Protein AF-A0A8C4S649-F1 (afdb_monomer)

Mean predicted aligned error: 20.88 Å

Foldseek 3Di:
DDDPPPDPCPVVDPDDDDDDDDDLVDPDDPSVVVVVPPDPDPPDPPDPDDPPPDDPPDPPPPPDDDDPCVVPVPDPDDDPVVVDDPVCCVVVVVDDPQFDDAWDQDPVVNDIDDGSVRDDRDD

Structure (mmCIF, N/CA/C/O backbone):
data_AF-A0A8C4S649-F1
#
_entry.id   AF-A0A8C4S649-F1
#
loop_
_atom_site.group_PDB
_atom_site.id
_atom_site.type_symbol
_atom_site.label_atom_id
_atom_site.label_alt_id
_atom_site.label_comp_id
_atom_site.label_asym_id
_atom_site.label_entity_id
_atom_site.label_seq_id
_atom_site.pdbx_PDB_ins_code
_atom_site.Cartn_x
_atom_site.Cartn_y
_atom_site.Cartn_z
_atom_site.occupancy
_atom_site.B_iso_or_equiv
_atom_site.auth_seq_id
_atom_site.auth_comp_id
_atom_site.auth_asym_id
_atom_site.auth_atom_id
_atom_site.pdbx_PDB_model_num
ATOM 1 N N . MET A 1 1 ? -64.207 -14.000 115.889 1.00 40.50 1 MET A N 1
ATOM 2 C CA . MET A 1 1 ? -63.020 -14.721 115.385 1.00 40.50 1 MET A CA 1
ATOM 3 C C . MET A 1 1 ? -62.256 -13.773 114.474 1.00 40.50 1 MET A C 1
ATOM 5 O O . MET A 1 1 ? -62.789 -13.407 113.437 1.00 40.50 1 MET A O 1
ATOM 9 N N . ALA A 1 2 ? -61.090 -13.284 114.900 1.00 46.00 2 ALA A N 1
ATOM 10 C CA . ALA A 1 2 ? -60.249 -12.413 114.079 1.00 46.00 2 ALA A CA 1
ATOM 11 C C . ALA A 1 2 ? -59.429 -13.279 113.109 1.00 46.00 2 ALA A C 1
ATOM 13 O O . ALA A 1 2 ? -58.853 -14.284 113.520 1.00 46.00 2 ALA A O 1
ATOM 14 N N . GLY A 1 3 ? -59.444 -12.939 111.818 1.00 47.28 3 GLY A N 1
ATOM 15 C CA . GLY A 1 3 ? -58.759 -13.704 110.777 1.00 47.28 3 GLY A CA 1
ATOM 16 C C . GLY A 1 3 ? -57.236 -13.629 110.903 1.00 47.28 3 GLY A C 1
ATOM 17 O O . GLY A 1 3 ? -56.687 -12.609 111.308 1.00 47.28 3 GLY A O 1
ATOM 18 N N . ALA A 1 4 ? -56.554 -14.696 110.480 1.00 57.09 4 ALA A N 1
ATOM 19 C CA . ALA A 1 4 ? -55.100 -14.905 110.531 1.00 57.09 4 ALA A CA 1
ATOM 20 C C . ALA A 1 4 ? -54.232 -13.869 109.771 1.00 57.09 4 ALA A C 1
ATOM 22 O O . ALA A 1 4 ? -53.033 -14.061 109.588 1.00 57.09 4 ALA A O 1
ATOM 23 N N . GLN A 1 5 ? -54.813 -12.769 109.287 1.00 58.97 5 GLN A N 1
ATOM 24 C CA . GLN A 1 5 ? -54.102 -11.736 108.539 1.00 58.97 5 GLN A CA 1
ATOM 25 C C . GLN A 1 5 ? -53.513 -10.625 109.422 1.00 58.97 5 GLN A C 1
ATOM 27 O O . GLN A 1 5 ? -52.648 -9.900 108.925 1.00 58.97 5 GLN A O 1
ATOM 32 N N . SER A 1 6 ? -53.925 -10.509 110.692 1.00 57.16 6 SER A N 1
ATOM 33 C CA . SER A 1 6 ? -53.558 -9.399 111.588 1.00 57.16 6 SER A CA 1
ATOM 34 C C . SER A 1 6 ? -52.271 -9.593 112.401 1.00 57.16 6 SER A C 1
ATOM 36 O O . SER A 1 6 ? -51.928 -8.703 113.172 1.00 57.16 6 SER A O 1
ATOM 38 N N . ASP A 1 7 ? -51.567 -10.722 112.270 1.00 66.50 7 ASP A N 1
ATOM 39 C CA . ASP A 1 7 ? -50.353 -10.986 113.054 1.00 66.50 7 ASP A CA 1
ATOM 40 C C . ASP A 1 7 ? -49.088 -10.427 112.358 1.00 66.50 7 ASP A C 1
ATOM 42 O O . ASP A 1 7 ? -48.740 -10.890 111.261 1.00 66.50 7 ASP A O 1
ATOM 46 N N . PRO A 1 8 ? -48.385 -9.437 112.949 1.00 68.56 8 PRO A N 1
ATOM 47 C CA . PRO A 1 8 ? -47.159 -8.872 112.386 1.00 68.56 8 PRO A CA 1
ATOM 48 C C . PRO A 1 8 ? -45.985 -9.863 112.346 1.00 68.56 8 PRO A C 1
ATOM 50 O O . PRO A 1 8 ? -45.075 -9.673 111.539 1.00 68.56 8 PRO A O 1
ATOM 53 N N . MET A 1 9 ? -46.005 -10.944 113.139 1.00 68.06 9 MET A N 1
ATOM 54 C CA . MET A 1 9 ? -44.940 -11.958 113.146 1.00 68.06 9 MET A CA 1
ATOM 55 C C . MET A 1 9 ? -44.970 -12.888 111.921 1.00 68.06 9 MET A C 1
ATOM 57 O O . MET A 1 9 ? -43.984 -13.575 111.646 1.00 68.06 9 MET A O 1
ATOM 61 N N . LYS A 1 10 ? -46.057 -12.887 111.130 1.00 66.94 10 LYS A N 1
ATOM 62 C CA . LYS A 1 10 ? -46.226 -13.804 109.985 1.00 66.94 10 LYS A CA 1
ATOM 63 C C . LYS A 1 10 ? -45.179 -13.624 108.883 1.00 66.94 10 LYS A C 1
ATOM 65 O O . LYS A 1 10 ? -44.888 -14.562 108.149 1.00 66.94 10 LYS A O 1
ATOM 70 N N . TRP A 1 11 ? -44.616 -12.421 108.759 1.00 64.31 11 TRP A N 1
ATOM 71 C CA . TRP A 1 11 ? -43.611 -12.090 107.743 1.00 64.31 11 TRP A CA 1
ATOM 72 C C . TRP A 1 11 ? -42.222 -12.661 108.059 1.00 64.31 11 TRP A C 1
ATOM 74 O O . TRP A 1 11 ? -41.369 -12.713 107.170 1.00 64.31 11 TRP A O 1
ATOM 84 N N . SER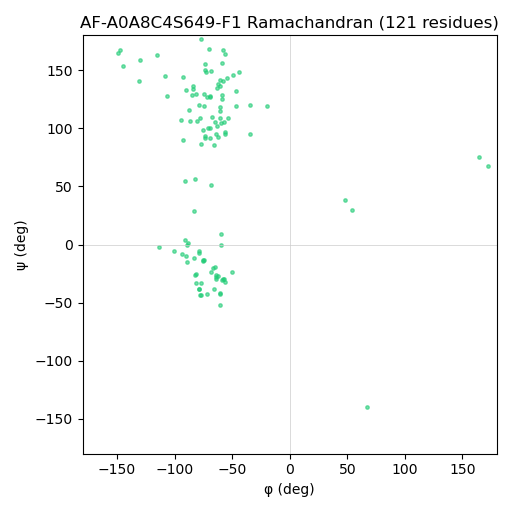 A 1 12 ? -42.026 -13.108 109.302 1.00 70.00 12 SER A N 1
ATOM 85 C CA . SER A 1 12 ? -40.773 -13.641 109.841 1.00 70.00 12 SER A CA 1
ATOM 86 C C . SER A 1 12 ? -40.739 -15.173 109.881 1.00 70.00 12 SER A C 1
ATOM 88 O O . SER A 1 12 ? -39.715 -15.750 110.238 1.00 70.00 12 SER A O 1
ATOM 90 N N . LEU A 1 13 ? -41.845 -15.845 109.541 1.00 74.62 13 LEU A N 1
ATOM 91 C CA . LEU A 1 13 ? -41.936 -17.304 109.532 1.00 74.62 13 LEU A CA 1
ATOM 92 C C . LEU A 1 13 ? -41.404 -17.870 108.202 1.00 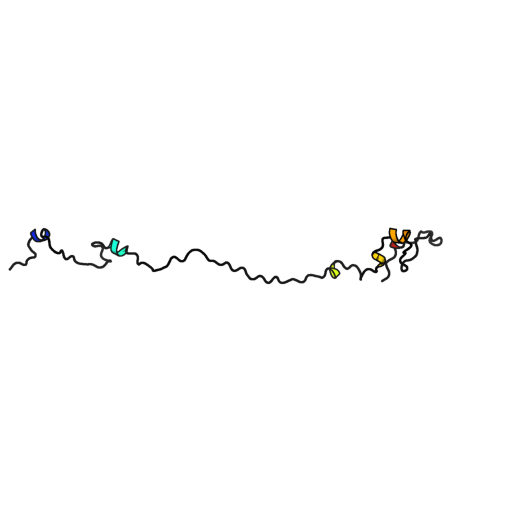74.62 13 LEU A C 1
ATOM 94 O O . LEU A 1 13 ? -41.742 -17.341 107.137 1.00 74.62 13 LEU A O 1
ATOM 98 N N . PRO A 1 14 ? -40.604 -18.954 108.220 1.00 68.44 14 PRO A N 1
ATOM 99 C CA . PRO A 1 14 ? -40.195 -19.641 107.001 1.00 68.44 14 PRO A CA 1
ATOM 100 C C . PRO A 1 14 ? -41.417 -20.337 106.387 1.00 68.44 14 PRO A C 1
ATOM 102 O O . PRO A 1 14 ? -41.848 -21.396 106.836 1.00 68.44 14 PRO A O 1
ATOM 105 N N . GLY A 1 15 ? -42.006 -19.714 105.369 1.00 68.25 15 GLY A N 1
ATOM 106 C CA . GLY A 1 15 ? -43.189 -20.206 104.670 1.00 68.25 15 GLY A CA 1
ATOM 107 C C . GLY A 1 15 ? -43.200 -19.773 103.208 1.00 68.25 15 GLY A C 1
ATOM 108 O O . GLY A 1 15 ? -42.455 -18.881 102.797 1.00 68.25 15 GLY A O 1
ATOM 109 N N . TRP A 1 16 ? -44.047 -20.419 102.408 1.00 69.12 16 TRP A N 1
ATOM 110 C CA . TRP A 1 16 ? -44.198 -20.110 100.988 1.00 69.12 16 TRP A CA 1
ATOM 111 C C . TRP A 1 16 ? -44.819 -18.716 100.842 1.00 69.12 16 TRP A C 1
ATOM 113 O O . TRP A 1 16 ? -45.989 -18.512 101.167 1.00 69.12 16 TRP A O 1
ATOM 123 N N . LYS A 1 17 ? -44.032 -17.743 100.372 1.00 67.69 17 LYS A N 1
ATOM 124 C CA . LYS A 1 17 ? -44.520 -16.395 100.063 1.00 67.69 17 LYS A CA 1
ATOM 125 C C . LYS A 1 17 ? -45.195 -16.431 98.698 1.00 67.69 17 LYS A C 1
ATOM 127 O O . LYS A 1 17 ? -44.534 -16.569 97.674 1.00 67.69 17 LYS A O 1
ATOM 132 N N . ILE A 1 18 ? -46.522 -16.360 98.690 1.00 72.00 18 ILE A N 1
ATOM 133 C CA . ILE A 1 18 ? -47.295 -16.267 97.452 1.00 72.00 18 ILE A CA 1
ATOM 134 C C . ILE A 1 18 ? -47.381 -14.788 97.084 1.00 72.00 18 ILE A C 1
ATOM 136 O O . ILE A 1 18 ? -48.094 -14.021 97.730 1.00 72.00 18 ILE A O 1
ATOM 140 N N . GLU A 1 19 ? -46.636 -14.389 96.060 1.00 73.31 19 GLU A N 1
ATOM 141 C CA . GLU A 1 19 ? -46.678 -13.035 95.513 1.00 73.31 19 GLU A CA 1
ATOM 142 C C . GLU A 1 19 ? -47.674 -12.954 94.352 1.00 73.31 19 GLU A C 1
ATOM 144 O O . GLU A 1 19 ? -47.846 -13.897 93.574 1.00 73.31 19 GLU A O 1
ATOM 149 N N . GLN A 1 20 ? -48.357 -11.815 94.237 1.00 79.25 20 GLN A N 1
ATOM 150 C CA . GLN A 1 20 ? -49.248 -11.549 93.112 1.00 79.25 20 GLN A CA 1
ATOM 151 C C . GLN A 1 20 ? -48.419 -11.366 91.837 1.00 79.25 20 GLN A C 1
ATOM 153 O O . GLN A 1 20 ? -47.499 -10.551 91.801 1.00 79.25 20 GLN A O 1
ATOM 158 N N . LYS A 1 21 ? -48.756 -12.110 90.780 1.00 78.44 21 LYS A N 1
ATOM 159 C CA . LYS A 1 21 ? -48.128 -11.957 89.463 1.00 78.44 21 LYS A CA 1
ATOM 160 C C . LYS A 1 21 ? -48.895 -10.934 88.635 1.00 78.44 21 LYS A C 1
ATOM 162 O O . LYS A 1 21 ? -50.118 -11.006 88.533 1.00 78.44 21 LYS A O 1
ATOM 167 N N . TYR A 1 22 ? -48.164 -10.012 88.022 1.00 79.62 22 TYR A N 1
ATOM 168 C CA . TYR A 1 22 ? -48.705 -8.942 87.190 1.00 79.62 22 TYR A CA 1
ATOM 169 C C . TYR A 1 22 ? -48.252 -9.103 85.732 1.00 79.62 22 TYR A C 1
ATOM 171 O O . TYR A 1 22 ? -47.329 -9.853 85.432 1.00 79.62 22 TYR A O 1
ATOM 179 N N . SER A 1 23 ? -48.923 -8.418 84.803 1.00 78.88 23 SER A N 1
ATOM 180 C CA . SER A 1 23 ? -48.526 -8.393 83.388 1.00 78.88 23 SER A CA 1
ATOM 181 C C . SER A 1 23 ? -47.260 -7.551 83.180 1.00 78.88 23 SER A C 1
ATOM 183 O O . SER A 1 23 ? -47.128 -6.510 83.816 1.00 78.88 23 SER A O 1
ATOM 185 N N . ASN A 1 24 ? -46.420 -7.894 82.192 1.00 73.69 24 ASN A N 1
ATOM 186 C CA . ASN A 1 24 ? -45.191 -7.164 81.811 1.00 73.69 24 ASN A CA 1
ATOM 187 C C . ASN A 1 24 ? -45.369 -5.701 81.372 1.00 73.69 24 ASN A C 1
ATOM 189 O O . ASN A 1 24 ? -44.403 -5.017 81.025 1.00 73.69 24 ASN A O 1
ATOM 193 N N . LYS A 1 25 ? -46.603 -5.193 81.350 1.00 77.81 25 LYS A N 1
ATOM 194 C CA . LYS A 1 25 ? -46.906 -3.765 81.184 1.00 77.81 25 LYS A CA 1
ATOM 195 C C . LYS A 1 25 ? -46.798 -2.985 82.495 1.00 77.81 25 LYS A C 1
ATOM 197 O O . LYS A 1 25 ? -46.561 -1.784 82.451 1.00 77.81 25 LYS A O 1
ATOM 202 N N . VAL A 1 26 ? -46.985 -3.656 83.626 1.00 81.06 26 VAL A N 1
ATOM 203 C CA . VAL A 1 26 ? -46.925 -3.057 84.957 1.00 81.06 26 VAL A CA 1
ATOM 204 C C . VAL A 1 26 ? -45.467 -3.032 85.410 1.00 81.06 26 VAL A C 1
ATOM 206 O O . VAL A 1 26 ? -44.784 -4.049 85.358 1.00 81.06 26 VAL A O 1
ATOM 209 N N . LEU A 1 27 ? -44.991 -1.866 85.845 1.00 81.38 27 LEU A N 1
ATOM 210 C CA . LEU A 1 27 ? -43.600 -1.636 86.253 1.00 81.38 27 LEU A CA 1
ATOM 211 C C . LEU A 1 27 ? -43.362 -2.101 87.701 1.00 81.38 27 LEU A C 1
ATOM 213 O O . LEU A 1 27 ? -43.002 -1.310 88.569 1.00 81.38 27 LEU A O 1
ATOM 217 N N . ILE A 1 28 ? -43.646 -3.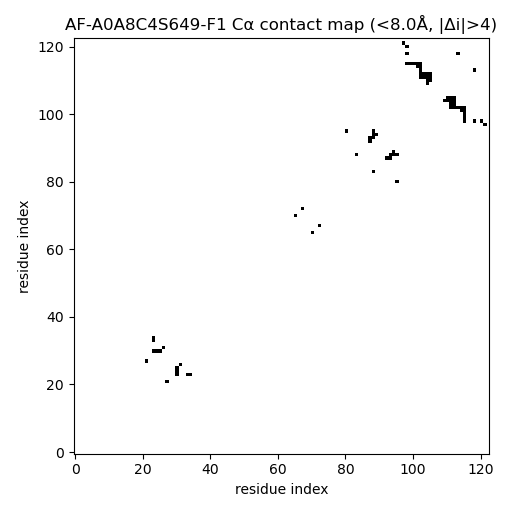373 87.978 1.00 80.81 28 ILE A N 1
ATOM 218 C CA . ILE A 1 28 ? -43.530 -3.991 89.305 1.00 80.81 28 ILE A CA 1
ATOM 219 C C . ILE A 1 28 ? -42.751 -5.300 89.181 1.00 80.81 28 ILE A C 1
ATOM 221 O O . ILE A 1 28 ? -42.942 -6.056 88.232 1.00 80.81 28 ILE A O 1
ATOM 225 N N . GLY A 1 29 ? -41.889 -5.579 90.161 1.00 83.38 29 GLY A N 1
ATOM 226 C CA . GLY A 1 29 ? -41.077 -6.795 90.188 1.00 83.38 29 GLY A CA 1
ATOM 227 C C . GLY A 1 29 ? -40.027 -6.822 89.074 1.00 83.38 29 GLY A C 1
ATOM 228 O O . GLY A 1 29 ? -39.421 -5.800 88.758 1.00 83.38 29 GLY A O 1
ATOM 229 N N . ASN A 1 30 ? -39.829 -7.994 88.468 1.00 81.56 30 ASN A N 1
ATOM 230 C CA . ASN A 1 30 ? -38.778 -8.280 87.484 1.00 81.56 30 ASN A CA 1
ATOM 231 C C . ASN A 1 30 ? -39.132 -7.861 86.037 1.00 81.56 30 ASN A C 1
ATOM 233 O O . ASN A 1 30 ? -38.693 -8.483 85.070 1.00 81.56 30 ASN A O 1
ATOM 237 N N . TRP A 1 31 ? -39.967 -6.828 85.881 1.00 82.25 31 TRP A N 1
ATOM 238 C CA . TRP A 1 31 ? -40.591 -6.451 84.605 1.00 82.25 31 TRP A CA 1
ATOM 239 C C . TRP A 1 31 ? -39.587 -6.141 83.478 1.00 82.25 31 TRP A C 1
ATOM 241 O O . TRP A 1 31 ? -39.908 -6.297 82.299 1.00 82.25 31 TRP A O 1
ATOM 251 N N . GLU A 1 32 ? -38.393 -5.656 83.825 1.00 79.12 32 GLU A N 1
ATOM 252 C CA . GLU A 1 32 ? -37.373 -5.210 82.871 1.00 79.12 32 GLU A CA 1
ATOM 253 C C . GLU A 1 32 ? -36.620 -6.396 82.251 1.00 79.12 32 GLU A C 1
ATOM 255 O O . GLU A 1 32 ? -36.502 -6.483 81.026 1.00 79.12 32 GLU A O 1
ATOM 260 N N . GLU A 1 33 ? -36.247 -7.377 83.074 1.00 78.12 33 GLU A N 1
ATOM 261 C CA . GLU A 1 33 ? -35.611 -8.625 82.641 1.00 78.12 33 GLU A CA 1
ATOM 262 C C . GLU A 1 33 ? -36.558 -9.483 81.788 1.00 78.12 33 GLU A C 1
ATOM 264 O O . GLU A 1 33 ? -36.152 -10.047 80.772 1.00 78.12 33 GLU A O 1
ATOM 269 N N . GLU A 1 34 ? -37.853 -9.537 82.127 1.00 75.62 34 GLU A N 1
ATOM 270 C CA . GLU A 1 34 ? -38.842 -10.269 81.320 1.00 75.62 34 GLU A CA 1
ATOM 271 C C . GLU A 1 34 ? -39.021 -9.679 79.911 1.00 75.62 34 GLU A C 1
ATOM 273 O O . GLU A 1 34 ? -39.328 -10.407 78.966 1.00 75.62 34 GLU A O 1
ATOM 278 N N . ARG A 1 35 ? -38.789 -8.372 79.730 1.00 76.25 35 ARG A N 1
ATOM 279 C CA . ARG A 1 35 ? -38.800 -7.730 78.402 1.00 76.25 35 ARG A CA 1
ATOM 280 C C . ARG A 1 35 ? -37.494 -7.907 77.636 1.00 76.25 35 ARG A C 1
ATOM 282 O O . ARG A 1 35 ? -37.513 -7.848 76.408 1.00 76.25 35 ARG A O 1
ATOM 289 N N . LYS A 1 36 ? -36.380 -8.109 78.340 1.00 73.62 36 LYS A N 1
ATOM 290 C CA . LYS A 1 36 ? -35.065 -8.381 77.748 1.00 73.62 36 LYS A CA 1
ATOM 291 C C . LYS A 1 36 ? -34.889 -9.819 77.280 1.00 73.62 36 LYS A C 1
ATOM 293 O O . LYS A 1 36 ? -33.885 -10.096 76.629 1.00 73.62 36 LYS A O 1
ATOM 298 N N . GLN A 1 37 ? -35.832 -10.722 77.564 1.00 70.25 37 GLN A N 1
ATOM 299 C CA . GLN A 1 37 ? -35.827 -12.058 76.970 1.00 70.25 37 GLN A CA 1
ATOM 300 C C . GLN A 1 37 ? -35.983 -11.944 75.449 1.00 70.25 37 GLN A C 1
ATOM 302 O O . GLN A 1 37 ? -37.081 -11.863 74.895 1.00 70.25 37 GLN A O 1
ATOM 307 N N . VAL A 1 38 ? -34.836 -11.899 74.775 1.00 59.34 38 VAL A N 1
ATOM 308 C CA . VAL A 1 38 ? -34.715 -11.940 73.326 1.00 59.34 38 VAL A CA 1
ATOM 309 C C . VAL A 1 38 ? -35.320 -13.262 72.876 1.00 59.34 38 VAL A C 1
ATOM 311 O O . VAL A 1 38 ? -34.856 -14.331 73.267 1.00 59.34 38 VAL A O 1
ATOM 314 N N . LYS A 1 39 ? -36.384 -13.199 72.070 1.00 62.34 39 LYS A N 1
ATOM 315 C CA . LYS A 1 39 ? -36.881 -14.385 71.377 1.00 62.34 39 LYS A CA 1
ATOM 316 C C . LYS A 1 39 ? -35.751 -14.864 70.482 1.00 62.34 39 LYS A C 1
ATOM 318 O O . LYS A 1 39 ? -35.368 -14.140 69.568 1.00 62.34 39 LYS A O 1
ATOM 323 N N . GLU A 1 40 ? -35.220 -16.043 70.772 1.00 56.53 40 GLU A N 1
ATOM 324 C CA . GLU A 1 40 ? -34.279 -16.740 69.906 1.00 56.53 40 GLU A CA 1
ATOM 325 C C . GLU A 1 40 ? -34.961 -16.909 68.540 1.00 56.53 40 GLU A C 1
ATOM 327 O O . GLU A 1 40 ? -35.829 -17.762 68.343 1.00 56.53 40 GLU A O 1
ATOM 332 N N . THR A 1 41 ? -34.670 -16.011 67.600 1.00 55.34 41 THR A N 1
ATOM 333 C CA . THR A 1 41 ? -35.038 -16.223 66.210 1.00 55.34 41 THR A CA 1
ATOM 334 C C . THR A 1 41 ? -34.052 -17.262 65.698 1.00 55.34 41 THR A C 1
ATOM 336 O O . THR A 1 41 ? -32.842 -17.056 65.741 1.00 55.34 41 THR A O 1
ATOM 339 N N . ASN A 1 42 ? -34.563 -18.416 65.261 1.00 60.25 42 ASN A N 1
ATOM 340 C CA . ASN A 1 42 ? -33.787 -19.486 64.623 1.00 60.25 42 ASN A CA 1
ATOM 341 C C . ASN A 1 42 ? -33.282 -19.047 63.233 1.00 60.25 42 ASN A C 1
ATOM 343 O O . ASN A 1 42 ? -33.489 -19.720 62.225 1.00 60.25 42 ASN A O 1
ATOM 347 N N . GLU A 1 43 ? -32.641 -17.889 63.152 1.00 60.22 43 GLU A N 1
ATOM 348 C CA . GLU A 1 43 ? -31.983 -17.418 61.949 1.00 60.22 43 GLU A CA 1
ATOM 349 C C . GLU A 1 43 ? -30.530 -17.863 62.024 1.00 60.22 43 GLU A C 1
ATOM 351 O O . GLU A 1 43 ? -29.650 -17.205 62.578 1.00 60.22 43 GLU A O 1
ATOM 356 N N . VAL A 1 44 ? -30.302 -19.063 61.485 1.00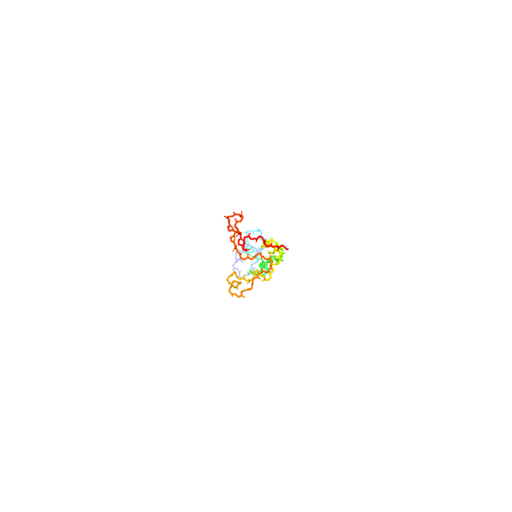 59.88 44 VAL A N 1
ATOM 357 C CA . VAL A 1 44 ? -28.970 -19.598 61.226 1.00 59.88 44 VAL A CA 1
ATOM 358 C C . VAL A 1 44 ? -28.224 -18.572 60.385 1.00 59.88 44 VAL A C 1
ATOM 360 O O . VAL A 1 44 ? -28.539 -18.371 59.215 1.00 59.88 44 VAL A O 1
ATOM 363 N N . ASN A 1 45 ? -27.247 -17.932 61.022 1.00 58.88 45 ASN A N 1
ATOM 364 C CA . ASN A 1 45 ? -26.300 -16.969 60.482 1.00 58.88 45 ASN A CA 1
ATOM 365 C C . ASN A 1 45 ? -25.917 -17.310 59.027 1.00 58.88 45 ASN A C 1
ATOM 367 O O . ASN A 1 45 ? -25.047 -18.149 58.767 1.00 58.88 45 ASN A O 1
ATOM 371 N N . SER A 1 46 ? -26.607 -16.702 58.058 1.00 57.28 46 SER A N 1
ATOM 372 C CA . SER A 1 46 ? -26.380 -16.945 56.637 1.00 57.28 46 SER A CA 1
ATOM 373 C C . SER A 1 46 ? -25.115 -16.205 56.220 1.00 57.28 46 SER A C 1
ATOM 375 O O . SER A 1 46 ? -25.136 -15.052 55.799 1.00 57.28 46 SER A O 1
ATOM 377 N N . ARG A 1 47 ? -24.003 -16.914 56.416 1.00 52.75 47 ARG A N 1
ATOM 378 C CA . ARG A 1 47 ? -22.626 -16.652 55.994 1.00 52.75 47 ARG A CA 1
ATOM 379 C C . ARG A 1 47 ? -22.526 -15.658 54.827 1.00 52.75 47 ARG A C 1
ATOM 381 O O . ARG A 1 47 ? -22.974 -15.932 53.714 1.00 52.75 47 ARG A O 1
ATOM 388 N N . THR A 1 48 ? -21.846 -14.543 55.078 1.00 57.69 48 THR A N 1
ATOM 389 C CA . THR A 1 48 ? -21.348 -13.588 54.083 1.00 57.69 48 THR A CA 1
ATOM 390 C C . THR A 1 48 ? -20.449 -14.301 53.077 1.00 57.69 48 THR A C 1
ATOM 392 O O . THR A 1 48 ? -19.261 -14.519 53.299 1.00 57.69 48 THR A O 1
ATOM 395 N N . GLY A 1 49 ? -21.017 -14.720 51.950 1.00 58.25 49 GLY A N 1
ATOM 396 C CA . GLY A 1 49 ? -20.220 -15.349 50.908 1.00 58.25 49 GLY A CA 1
ATOM 397 C C . GLY A 1 49 ? -21.049 -16.084 49.882 1.00 58.25 49 GLY A C 1
ATOM 398 O O . GLY A 1 49 ? -21.067 -17.311 49.897 1.00 58.25 49 GLY A O 1
ATOM 399 N N . ARG A 1 50 ? -21.693 -15.332 48.982 1.00 55.97 50 ARG A N 1
ATOM 400 C CA . ARG A 1 50 ? -21.873 -15.665 47.553 1.00 55.97 50 ARG A CA 1
ATOM 401 C C . ARG A 1 50 ? -22.826 -14.668 46.890 1.00 55.97 50 ARG A C 1
ATOM 403 O O . ARG A 1 50 ? -23.886 -15.040 46.401 1.00 55.97 50 ARG A O 1
ATOM 410 N N . SER A 1 51 ? -22.403 -13.410 46.767 1.00 55.62 51 SER A N 1
ATOM 411 C CA . SER A 1 51 ? -22.786 -12.682 45.554 1.00 55.62 51 SER A CA 1
ATOM 412 C C . SER A 1 51 ? -21.935 -13.269 44.432 1.00 55.62 51 SER A C 1
ATOM 414 O O . SER A 1 51 ? -20.769 -12.914 44.263 1.00 55.62 51 SER A O 1
ATOM 416 N N . LYS A 1 52 ? -22.458 -14.287 43.745 1.00 61.81 52 LYS A N 1
ATOM 417 C CA . LYS A 1 52 ? -21.848 -14.748 42.499 1.00 61.81 52 LYS A CA 1
ATOM 418 C C . LYS A 1 52 ? -22.177 -13.682 41.462 1.00 61.81 52 LYS A C 1
ATOM 420 O O . LYS A 1 52 ? -23.257 -13.718 40.880 1.00 61.81 52 LYS A O 1
ATOM 425 N N . PHE A 1 53 ? -21.277 -12.721 41.272 1.00 61.28 53 PHE A N 1
ATOM 426 C CA . PHE A 1 53 ? -21.359 -11.794 40.150 1.00 61.28 53 PHE A CA 1
ATOM 427 C C . PHE A 1 53 ? -21.316 -12.623 38.865 1.00 61.28 53 PHE A C 1
ATOM 429 O O . PHE A 1 53 ? -20.290 -13.195 38.505 1.00 61.28 53 PHE A O 1
ATOM 436 N N . ARG A 1 54 ? -22.476 -12.777 38.225 1.00 65.88 54 ARG A N 1
ATOM 437 C CA . ARG A 1 54 ? -22.583 -13.413 36.918 1.00 65.88 54 ARG A CA 1
ATOM 438 C C . ARG A 1 54 ? -22.131 -12.370 35.902 1.00 65.88 54 ARG A C 1
ATOM 440 O O . ARG A 1 54 ? -22.809 -11.363 35.716 1.00 65.88 54 ARG A O 1
ATOM 447 N N . HIS A 1 55 ? -20.963 -12.577 35.302 1.00 63.81 55 HIS A N 1
ATOM 448 C CA . HIS A 1 55 ? -20.570 -1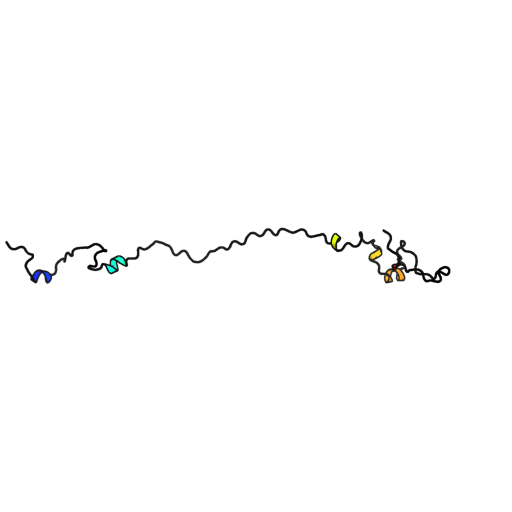1.810 34.126 1.00 63.81 55 HIS A CA 1
ATOM 449 C C . HIS A 1 55 ? -21.572 -12.118 33.007 1.00 63.81 55 HIS A C 1
ATOM 451 O O . HIS A 1 55 ? -21.977 -13.274 32.891 1.00 63.81 55 HIS A O 1
ATOM 457 N N . PRO A 1 56 ? -22.022 -11.128 32.220 1.00 66.19 56 PRO A N 1
ATOM 458 C CA . PRO A 1 56 ? -22.800 -11.432 31.033 1.00 66.19 56 PRO A CA 1
ATOM 459 C C . PRO A 1 56 ? -21.942 -12.316 30.130 1.00 66.19 56 PRO A C 1
ATOM 461 O O . PRO A 1 56 ? -20.779 -11.995 29.869 1.00 66.19 56 PRO A O 1
ATOM 464 N N . ASP A 1 57 ? -22.515 -13.435 29.699 1.00 64.44 57 ASP A N 1
ATOM 465 C CA . ASP A 1 57 ? -21.896 -14.391 28.790 1.00 64.44 57 ASP A CA 1
ATOM 466 C C . ASP A 1 57 ? -21.712 -13.685 27.440 1.00 64.44 57 ASP A C 1
ATOM 468 O O . ASP A 1 57 ? -22.588 -13.677 26.578 1.00 64.44 57 ASP A O 1
ATOM 472 N N . GLY A 1 58 ? -20.600 -12.962 27.313 1.00 64.62 58 GLY A N 1
ATOM 473 C CA . GLY A 1 58 ? -20.306 -12.119 26.171 1.00 64.62 58 GLY A CA 1
ATOM 474 C C . GLY A 1 58 ? -20.036 -12.982 24.953 1.00 64.62 58 GLY A C 1
ATOM 475 O O . GLY A 1 58 ? -18.896 -13.363 24.699 1.00 64.62 58 GLY A O 1
ATOM 476 N N . THR A 1 59 ? -21.072 -13.271 24.169 1.00 66.62 59 THR A N 1
ATOM 477 C CA . THR A 1 59 ? -20.896 -13.693 22.783 1.00 66.62 59 THR A CA 1
ATOM 478 C C . THR A 1 59 ? -20.110 -12.601 22.071 1.00 66.62 59 THR A C 1
ATOM 480 O O . THR A 1 59 ? -20.633 -11.520 21.797 1.00 66.62 59 THR A O 1
ATOM 483 N N . VAL A 1 60 ? -18.831 -12.870 21.809 1.00 67.19 60 VAL A N 1
ATOM 484 C CA . VAL A 1 60 ? -17.978 -12.028 20.974 1.00 67.19 60 VAL A CA 1
ATOM 485 C C . VAL A 1 60 ? -18.570 -12.066 19.571 1.00 67.19 60 VAL A C 1
ATOM 487 O O . VAL A 1 60 ? -18.323 -12.990 18.798 1.00 67.19 60 VAL A O 1
ATOM 490 N N . ILE A 1 61 ? -19.399 -11.074 19.253 1.00 67.06 61 ILE A N 1
ATOM 491 C CA . ILE A 1 61 ? -19.883 -10.861 17.894 1.00 67.06 61 ILE A CA 1
ATOM 492 C C . ILE A 1 61 ? -18.646 -10.492 17.079 1.00 67.06 61 ILE A C 1
ATOM 494 O O . ILE A 1 61 ? -18.107 -9.391 17.224 1.00 67.06 61 ILE A O 1
ATOM 498 N N . ARG A 1 62 ? -18.154 -11.425 16.257 1.00 67.38 62 ARG A N 1
ATOM 499 C CA . ARG A 1 62 ? -17.116 -11.118 15.273 1.00 67.38 62 ARG A CA 1
ATOM 500 C C . ARG A 1 62 ? -17.732 -10.109 14.314 1.00 67.38 62 ARG A C 1
ATOM 502 O O . ARG A 1 62 ? -18.558 -10.461 13.481 1.00 67.38 62 ARG A O 1
ATOM 509 N N . ARG A 1 63 ? -17.384 -8.835 14.481 1.00 71.69 63 ARG A N 1
ATOM 510 C CA . ARG A 1 63 ? -17.678 -7.820 13.475 1.00 71.69 63 ARG A CA 1
ATOM 511 C C . ARG A 1 63 ? -16.741 -8.118 12.319 1.00 71.69 63 ARG A C 1
ATOM 513 O O . ARG A 1 63 ? -15.545 -7.857 12.419 1.00 71.69 63 ARG A O 1
ATOM 520 N N . GLU A 1 64 ? -17.265 -8.767 11.290 1.00 76.88 64 GLU A N 1
ATOM 521 C CA . GLU A 1 64 ? -16.529 -8.974 10.051 1.00 76.88 64 GLU A CA 1
ATOM 522 C C . GLU A 1 64 ? -16.191 -7.590 9.488 1.00 76.88 64 GLU A C 1
ATOM 524 O O . GLU A 1 64 ? -17.069 -6.801 9.143 1.00 76.88 64 GLU A O 1
ATOM 529 N N . GLY A 1 65 ? -14.905 -7.242 9.548 1.00 80.69 65 GLY A N 1
ATOM 530 C CA . GLY A 1 65 ? -14.379 -6.005 8.990 1.00 80.69 65 GLY A CA 1
ATOM 531 C C . GLY A 1 65 ? -14.234 -6.103 7.475 1.00 80.69 65 GLY A C 1
ATOM 532 O O . GLY A 1 65 ? -14.453 -7.156 6.876 1.00 80.69 65 GLY A O 1
ATOM 533 N N . LEU A 1 66 ? -13.822 -5.001 6.853 1.00 83.94 66 LEU A N 1
ATOM 534 C CA . LEU A 1 66 ? -13.537 -5.002 5.424 1.00 83.94 66 LEU A CA 1
ATOM 535 C C . LEU A 1 66 ? -12.362 -5.959 5.124 1.00 83.94 66 LEU A C 1
ATOM 537 O O . LEU A 1 66 ? -11.354 -5.909 5.839 1.00 83.94 66 LEU A O 1
ATOM 541 N N . PRO A 1 67 ? -12.455 -6.815 4.090 1.00 83.69 67 PRO A N 1
ATOM 542 C CA . PRO A 1 67 ? -11.346 -7.673 3.693 1.00 83.69 67 PRO A CA 1
ATOM 543 C C . PRO A 1 67 ? -10.099 -6.850 3.347 1.00 83.69 67 PRO A C 1
ATOM 545 O O . PRO A 1 67 ? -10.180 -5.790 2.718 1.00 83.69 67 PRO A O 1
ATOM 548 N N . LYS A 1 68 ? -8.927 -7.350 3.754 1.00 81.25 68 LYS A N 1
ATOM 549 C CA . LYS A 1 68 ? -7.623 -6.696 3.534 1.00 81.25 68 LYS A CA 1
ATOM 550 C C . LYS A 1 68 ? -7.355 -6.437 2.051 1.00 81.25 68 LYS A C 1
ATOM 552 O O . LYS A 1 68 ? -6.683 -5.474 1.706 1.00 81.25 68 LYS A O 1
ATOM 557 N N . GLU A 1 69 ? -7.905 -7.278 1.185 1.00 82.31 69 GLU A N 1
ATOM 558 C CA . GLU A 1 69 ? -7.791 -7.193 -0.265 1.00 82.31 69 GLU A CA 1
ATOM 559 C C . GLU A 1 69 ? -8.456 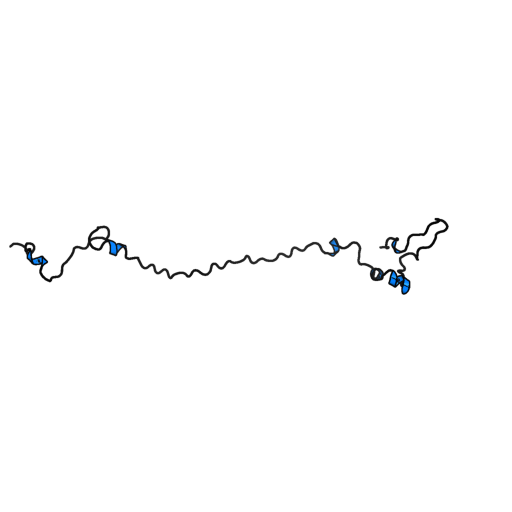-5.925 -0.805 1.00 82.31 69 GLU A C 1
ATOM 561 O O . GLU A 1 69 ? -7.997 -5.380 -1.798 1.00 82.31 69 GLU A O 1
ATOM 566 N N . VAL A 1 70 ? -9.496 -5.419 -0.138 1.00 81.00 70 VAL A N 1
ATOM 567 C CA . VAL A 1 70 ? -10.175 -4.176 -0.534 1.00 81.00 70 VAL A CA 1
ATOM 568 C C . VAL A 1 70 ? -9.413 -2.950 -0.038 1.00 81.00 70 VAL A C 1
ATOM 570 O O . VAL A 1 70 ? -9.392 -1.928 -0.715 1.00 81.00 70 VAL A O 1
ATOM 573 N N . LEU A 1 71 ? -8.763 -3.045 1.126 1.00 82.88 71 LEU A N 1
ATOM 574 C CA . LEU A 1 71 ? -7.987 -1.939 1.695 1.00 82.88 71 LEU A CA 1
ATOM 575 C C . LEU A 1 71 ? -6.612 -1.778 1.040 1.00 82.88 71 LEU A C 1
ATOM 577 O O . LEU A 1 71 ? -6.151 -0.658 0.849 1.00 82.88 71 LEU A O 1
ATOM 581 N N . PHE A 1 72 ? -5.953 -2.889 0.719 1.00 80.88 72 PHE A N 1
ATOM 582 C CA . PHE A 1 72 ? -4.573 -2.903 0.228 1.00 80.88 72 PHE A CA 1
ATOM 583 C C . PHE A 1 72 ? -4.449 -3.377 -1.225 1.00 80.88 72 PHE A C 1
ATOM 585 O O . PHE A 1 72 ? -3.347 -3.409 -1.774 1.00 80.88 72 PHE A O 1
ATOM 592 N N . GLY A 1 73 ? -5.556 -3.751 -1.868 1.00 74.81 73 GLY A N 1
ATOM 593 C CA . GLY A 1 73 ? -5.569 -4.127 -3.275 1.00 74.81 73 GLY A CA 1
ATOM 594 C C . GLY A 1 73 ? -5.457 -2.900 -4.163 1.00 74.81 73 GLY A C 1
ATOM 595 O O . GLY A 1 73 ? -6.449 -2.235 -4.438 1.00 74.81 73 GLY A O 1
ATOM 596 N N . HIS A 1 74 ? -4.252 -2.612 -4.647 1.00 66.69 74 HIS A N 1
ATOM 597 C CA . HIS A 1 74 ? -4.069 -1.582 -5.668 1.00 66.69 74 HIS A CA 1
ATOM 598 C C . HIS A 1 74 ? -4.437 -2.095 -7.075 1.00 66.69 74 HIS A C 1
ATOM 600 O O . HIS A 1 74 ? -5.081 -1.363 -7.822 1.00 66.69 74 HIS A O 1
ATOM 606 N N . HIS A 1 75 ? -4.122 -3.354 -7.425 1.00 64.94 75 HIS A N 1
ATOM 607 C CA . HIS A 1 75 ? -4.447 -3.999 -8.713 1.00 64.94 75 HIS A CA 1
ATOM 608 C C . HIS A 1 75 ? -4.700 -5.516 -8.543 1.00 64.94 75 HIS A C 1
ATOM 610 O O . HIS A 1 75 ? -4.408 -6.066 -7.481 1.00 64.94 75 HIS A O 1
ATOM 616 N N . MET A 1 76 ? -5.251 -6.194 -9.571 1.00 63.50 76 MET A N 1
ATOM 617 C CA . MET A 1 76 ? -5.424 -7.663 -9.576 1.00 63.50 76 MET A CA 1
ATOM 618 C C . MET A 1 76 ? -4.094 -8.397 -9.345 1.00 63.50 76 MET A C 1
ATOM 620 O O . MET A 1 76 ? -3.027 -7.798 -9.479 1.00 63.50 76 MET A O 1
ATOM 624 N N . THR A 1 77 ? -4.181 -9.691 -9.001 1.00 57.44 77 THR A N 1
ATOM 625 C CA . THR A 1 77 ? -3.051 -10.567 -8.650 1.00 57.44 77 THR A CA 1
ATOM 626 C C . THR A 1 77 ? -1.791 -10.231 -9.444 1.00 57.44 77 THR A C 1
ATOM 628 O O . THR A 1 77 ? -1.820 -10.313 -10.676 1.00 57.44 77 THR A O 1
ATOM 631 N N . PRO A 1 78 ? -0.692 -9.866 -8.761 1.00 59.50 78 PRO A N 1
ATOM 632 C CA . PRO A 1 78 ? 0.543 -9.543 -9.438 1.00 59.50 78 PRO A CA 1
ATOM 633 C C . PRO A 1 78 ? 0.987 -10.754 -10.261 1.00 59.50 78 PRO A C 1
ATOM 635 O O . PRO A 1 78 ? 1.128 -11.859 -9.738 1.00 59.50 78 PRO A O 1
ATOM 638 N N . ALA A 1 79 ? 1.203 -10.546 -11.558 1.00 61.72 79 ALA A N 1
ATOM 639 C CA . ALA A 1 79 ? 1.896 -11.499 -12.405 1.00 61.72 79 ALA A CA 1
ATOM 640 C C . ALA A 1 79 ? 3.216 -11.929 -11.737 1.00 61.72 79 ALA A C 1
ATOM 642 O O . ALA A 1 79 ? 3.887 -11.128 -11.087 1.00 61.72 79 ALA A O 1
ATOM 643 N N . SER A 1 80 ? 3.628 -13.184 -11.919 1.00 65.38 80 SER A N 1
ATOM 644 C CA . SER A 1 80 ? 4.863 -13.737 -11.328 1.00 65.38 80 SER A CA 1
ATOM 645 C C . SER A 1 80 ? 6.112 -12.872 -11.567 1.00 65.38 80 SER A C 1
ATOM 647 O O . SER A 1 80 ? 7.068 -12.922 -10.800 1.00 65.38 80 SER A O 1
ATOM 649 N N . TRP A 1 81 ? 6.085 -12.049 -12.613 1.00 64.38 81 TRP A N 1
ATOM 650 C CA . TRP A 1 81 ?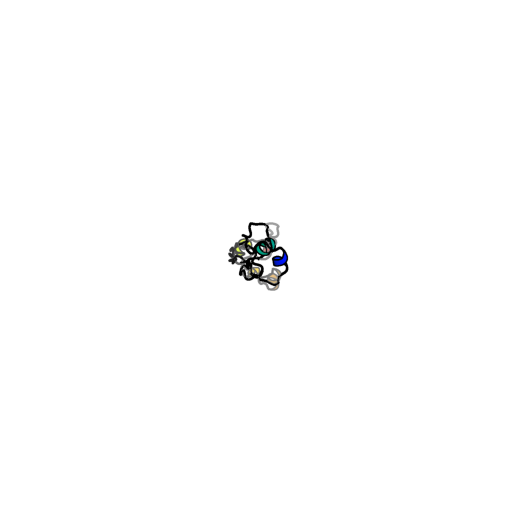 7.134 -11.121 -13.017 1.00 64.38 81 TRP A CA 1
ATOM 651 C C . TRP A 1 81 ? 7.408 -9.983 -12.019 1.00 64.38 81 TRP A C 1
ATOM 653 O O . TRP A 1 81 ? 8.502 -9.435 -12.043 1.00 64.38 81 TRP A O 1
ATOM 663 N N . TYR A 1 82 ? 6.486 -9.657 -11.104 1.00 66.94 82 TYR A N 1
ATOM 664 C CA . TYR A 1 82 ? 6.725 -8.643 -10.059 1.00 66.94 82 TYR A CA 1
ATOM 665 C C . TYR A 1 82 ? 7.560 -9.151 -8.875 1.00 66.94 82 TYR A C 1
ATOM 667 O O . TYR A 1 82 ? 7.912 -8.375 -7.991 1.00 66.94 82 TYR A O 1
ATOM 675 N N . LEU A 1 83 ? 7.875 -10.450 -8.840 1.00 75.31 83 LEU A N 1
ATOM 676 C CA . LEU A 1 83 ? 8.745 -11.050 -7.823 1.00 75.31 83 LEU A CA 1
ATOM 677 C C . LEU A 1 83 ? 10.228 -11.006 -8.219 1.00 75.31 83 LEU A C 1
ATOM 679 O O . LEU A 1 83 ? 11.075 -11.513 -7.486 1.00 75.31 83 LEU A O 1
ATOM 683 N N . VAL A 1 84 ? 10.543 -10.423 -9.378 1.00 76.44 84 VAL A N 1
ATOM 684 C CA . VAL A 1 84 ? 11.901 -10.331 -9.913 1.00 76.44 84 VAL A CA 1
ATOM 685 C C . VAL A 1 84 ? 12.398 -8.895 -9.762 1.00 76.44 84 VAL A C 1
ATOM 687 O O . VAL A 1 84 ? 11.728 -7.946 -10.165 1.00 76.44 84 VAL A O 1
ATOM 690 N N . SER A 1 85 ? 13.574 -8.720 -9.159 1.00 79.56 85 SER A N 1
ATOM 691 C CA . SER A 1 85 ? 14.200 -7.400 -9.069 1.00 79.56 85 SER A CA 1
ATOM 692 C C . SER A 1 85 ? 14.757 -6.981 -10.429 1.00 79.56 85 SER A C 1
ATOM 694 O O . SER A 1 85 ? 15.222 -7.814 -11.205 1.00 79.56 85 SER A O 1
ATOM 696 N N . THR A 1 86 ? 14.796 -5.675 -10.699 1.00 76.94 86 THR A N 1
ATOM 697 C CA . THR A 1 86 ? 15.418 -5.140 -11.925 1.00 76.94 86 THR A CA 1
ATOM 698 C C . THR A 1 86 ? 16.876 -5.587 -12.072 1.00 76.94 86 THR A C 1
ATOM 700 O O . THR A 1 86 ? 17.346 -5.822 -13.183 1.00 76.94 86 THR A O 1
ATOM 703 N N . TYR A 1 87 ? 17.585 -5.766 -10.953 1.00 82.56 87 TYR A N 1
ATOM 704 C CA . TYR A 1 87 ? 18.932 -6.331 -10.926 1.00 82.56 87 TYR A CA 1
ATOM 705 C C . TYR A 1 87 ? 18.972 -7.756 -11.498 1.00 82.56 87 TYR A C 1
ATOM 707 O O . TYR A 1 87 ? 19.764 -8.028 -12.403 1.00 82.56 87 TYR A O 1
ATOM 715 N N . ASP A 1 88 ? 18.104 -8.647 -11.009 1.00 84.06 88 ASP A N 1
ATOM 716 C CA . ASP A 1 88 ? 18.039 -10.041 -11.463 1.00 84.06 88 ASP A CA 1
ATOM 717 C C . ASP A 1 88 ? 17.708 -10.130 -12.958 1.00 84.06 88 ASP A C 1
ATOM 719 O O . ASP A 1 88 ? 18.367 -10.853 -13.703 1.00 84.06 88 ASP A O 1
ATOM 723 N N . GLU A 1 89 ? 16.767 -9.315 -13.435 1.00 79.19 89 GLU A N 1
ATOM 724 C CA . GLU A 1 89 ? 16.400 -9.283 -14.853 1.00 79.19 89 GLU A CA 1
ATOM 725 C C . GLU A 1 89 ? 17.573 -8.890 -15.758 1.00 79.19 89 GLU A C 1
ATOM 727 O O . GLU A 1 89 ? 17.756 -9.485 -16.824 1.00 79.19 89 GLU A O 1
ATOM 732 N N . PHE A 1 90 ? 18.377 -7.902 -15.346 1.00 77.94 90 PHE A N 1
ATOM 733 C CA . PHE A 1 90 ? 19.515 -7.434 -16.136 1.00 77.94 90 PHE A CA 1
ATOM 734 C C . PHE A 1 90 ? 20.670 -8.428 -16.154 1.00 77.94 90 PHE A C 1
ATOM 736 O O . PHE A 1 90 ? 21.260 -8.645 -17.214 1.00 77.94 90 PHE A O 1
ATOM 743 N N . PHE A 1 91 ? 20.994 -9.029 -15.009 1.00 83.31 91 PHE A N 1
ATOM 744 C CA . PHE A 1 91 ? 22.115 -9.961 -14.915 1.00 83.31 91 PHE A CA 1
ATOM 745 C C . PHE A 1 91 ? 21.772 -11.335 -15.489 1.00 83.31 91 PHE A C 1
ATOM 747 O O . PHE A 1 91 ? 22.548 -11.884 -16.270 1.00 83.31 91 PHE A O 1
ATOM 754 N N . ASN A 1 92 ? 20.582 -11.854 -15.185 1.00 83.31 92 ASN A N 1
ATOM 755 C CA . ASN A 1 92 ? 20.151 -13.182 -15.620 1.00 83.31 92 ASN A CA 1
ATOM 756 C C . ASN A 1 92 ? 19.406 -13.173 -16.963 1.00 83.31 92 ASN A C 1
ATOM 758 O O . ASN A 1 92 ? 18.940 -14.221 -17.410 1.00 83.31 92 ASN A O 1
ATOM 762 N N . ARG A 1 93 ? 19.304 -12.008 -17.624 1.00 74.00 93 ARG A N 1
ATOM 763 C CA . ARG A 1 93 ? 18.629 -11.805 -18.922 1.00 74.00 93 ARG A CA 1
ATOM 764 C C . ARG A 1 93 ? 17.177 -12.305 -18.941 1.00 74.00 93 ARG A C 1
ATOM 766 O O . ARG A 1 93 ? 16.658 -12.682 -19.990 1.00 74.00 93 ARG A O 1
ATOM 773 N N . ARG A 1 94 ? 16.503 -12.285 -17.788 1.00 75.31 94 ARG A N 1
ATOM 774 C CA . ARG A 1 94 ? 15.098 -12.694 -17.615 1.00 75.31 94 ARG A CA 1
ATOM 775 C C . ARG A 1 94 ? 14.156 -11.504 -17.787 1.00 75.31 94 ARG A C 1
ATOM 777 O O . ARG A 1 94 ? 13.379 -11.184 -16.897 1.00 75.31 94 ARG A O 1
ATOM 784 N N . GLY A 1 95 ? 14.253 -10.803 -18.913 1.00 72.44 95 GLY A N 1
ATOM 785 C CA . GLY A 1 95 ? 13.417 -9.629 -19.153 1.00 72.44 95 GLY A CA 1
ATOM 786 C C . GLY A 1 95 ? 11.946 -10.002 -19.361 1.00 72.44 95 GLY A C 1
ATOM 787 O O . GLY A 1 95 ? 11.641 -10.809 -20.232 1.00 72.44 95 GLY A O 1
ATOM 788 N N . ASN A 1 96 ? 11.033 -9.379 -18.604 1.00 74.06 96 ASN A N 1
ATOM 789 C CA . ASN A 1 96 ? 9.595 -9.368 -18.922 1.00 74.06 96 ASN A CA 1
ATOM 790 C C . ASN A 1 96 ? 9.340 -9.022 -20.418 1.00 74.06 96 ASN A C 1
ATOM 792 O O . ASN A 1 96 ? 9.700 -7.915 -20.834 1.00 74.06 96 ASN A O 1
ATOM 796 N N . PRO A 1 97 ? 8.711 -9.923 -21.201 1.00 74.69 97 PRO A N 1
ATOM 797 C CA . PRO A 1 97 ? 8.458 -9.733 -22.633 1.00 74.69 97 PRO A CA 1
ATOM 798 C C . PRO A 1 97 ? 7.319 -8.750 -22.947 1.00 74.69 97 PRO A C 1
ATOM 800 O O . PRO A 1 97 ? 7.173 -8.342 -24.094 1.00 74.69 97 PRO A O 1
ATOM 803 N N . LEU A 1 98 ? 6.501 -8.378 -21.956 1.00 74.19 98 LEU A N 1
ATOM 804 C CA . LEU A 1 98 ? 5.355 -7.475 -22.129 1.00 74.19 98 LEU A CA 1
ATOM 805 C C . LEU A 1 98 ? 5.736 -5.992 -22.091 1.00 74.19 98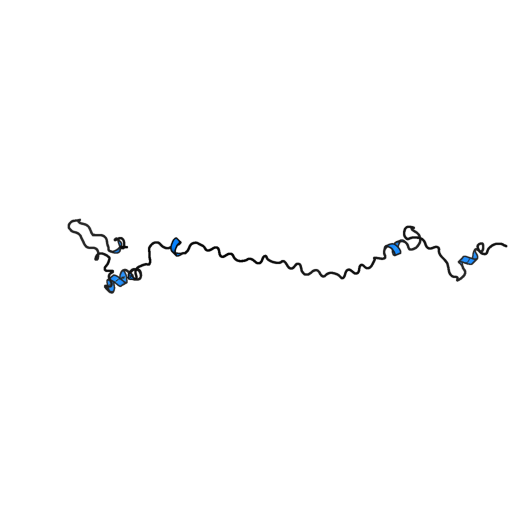 LEU A C 1
ATOM 807 O O . LEU A 1 98 ? 4.906 -5.139 -22.397 1.00 74.19 98 LEU A O 1
ATOM 811 N N . LEU A 1 99 ? 6.966 -5.678 -21.684 1.00 73.69 99 LEU A N 1
ATOM 812 C CA . LEU A 1 99 ? 7.456 -4.310 -21.601 1.00 73.69 99 LEU A CA 1
ATOM 813 C C . LEU A 1 99 ? 8.489 -4.058 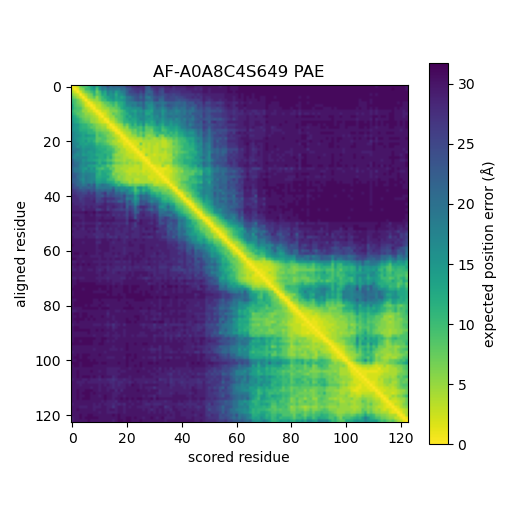-22.707 1.00 73.69 99 LEU A C 1
ATOM 815 O O . LEU A 1 99 ? 9.257 -4.966 -23.039 1.00 73.69 99 LEU A O 1
ATOM 819 N N . PRO A 1 100 ? 8.539 -2.839 -23.272 1.00 72.38 100 PRO A N 1
ATOM 820 C CA . PRO A 1 100 ? 9.506 -2.506 -24.309 1.00 72.38 100 PRO A CA 1
ATOM 821 C C . PRO A 1 100 ? 10.950 -2.693 -23.823 1.00 72.38 100 PRO A C 1
ATOM 823 O O . PRO A 1 100 ? 11.247 -2.684 -22.625 1.00 72.38 100 PRO A O 1
ATOM 826 N N . ALA A 1 101 ? 11.858 -2.892 -24.780 1.00 68.88 101 ALA A N 1
ATOM 827 C CA . ALA A 1 101 ? 13.281 -3.056 -24.508 1.00 68.88 101 ALA A CA 1
ATOM 828 C C . ALA A 1 101 ? 13.867 -1.841 -23.756 1.00 68.88 101 ALA A C 1
ATOM 830 O O . ALA A 1 101 ? 13.238 -0.789 -23.647 1.00 68.88 101 ALA A O 1
ATOM 831 N N . ARG A 1 102 ? 15.091 -1.996 -23.225 1.00 71.00 102 ARG A N 1
ATOM 832 C CA . ARG A 1 102 ? 15.833 -0.930 -22.525 1.00 71.00 102 ARG A CA 1
ATOM 833 C C . ARG A 1 102 ? 15.758 0.411 -23.271 1.00 71.00 102 ARG A C 1
ATOM 835 O O . ARG A 1 102 ? 15.751 0.447 -24.500 1.00 71.00 102 ARG A O 1
ATOM 842 N N . ARG A 1 103 ? 15.791 1.500 -22.497 1.00 82.06 103 ARG A N 1
ATOM 843 C CA . ARG A 1 103 ? 15.880 2.876 -22.995 1.00 82.06 103 ARG A CA 1
ATOM 844 C C . ARG A 1 103 ? 16.953 3.002 -24.072 1.00 82.06 103 ARG A C 1
ATOM 846 O O . ARG A 1 103 ? 18.086 2.554 -23.898 1.00 82.06 103 ARG A O 1
ATOM 853 N N . TYR A 1 104 ? 16.576 3.646 -25.168 1.00 83.38 104 TYR A N 1
ATOM 854 C CA . TYR A 1 104 ? 17.456 3.970 -26.279 1.00 83.38 104 TYR A CA 1
ATOM 855 C C . TYR A 1 104 ? 17.313 5.450 -26.646 1.00 83.38 104 TYR A C 1
ATOM 857 O O . TYR A 1 104 ? 16.336 6.111 -26.277 1.00 83.38 104 TYR A O 1
ATOM 865 N N . TRP A 1 105 ? 18.331 5.981 -27.320 1.00 87.25 105 TRP A N 1
ATOM 866 C CA . TRP A 1 105 ? 18.316 7.345 -27.833 1.00 87.25 105 TRP A CA 1
ATOM 867 C C . TRP A 1 105 ? 17.493 7.390 -29.119 1.00 87.25 105 TRP A C 1
ATOM 869 O O . TRP A 1 105 ? 17.832 6.709 -30.088 1.00 87.25 105 TRP A O 1
ATOM 879 N N . ASP A 1 106 ? 16.423 8.182 -29.133 1.00 88.38 106 ASP A N 1
ATOM 880 C CA . ASP A 1 106 ? 15.608 8.395 -30.325 1.00 88.38 106 ASP A CA 1
ATOM 881 C C . ASP A 1 106 ? 16.077 9.659 -31.050 1.00 88.38 106 ASP A C 1
ATOM 883 O O . ASP A 1 106 ? 15.849 10.783 -30.597 1.00 88.38 106 ASP A O 1
ATOM 887 N N . GLY A 1 107 ? 16.738 9.467 -32.194 1.00 92.12 107 GLY A N 1
ATOM 888 C CA . GLY A 1 107 ? 17.263 10.558 -33.014 1.00 92.12 107 GLY A CA 1
ATOM 889 C C . GLY A 1 107 ? 16.183 11.474 -33.590 1.00 92.12 107 GLY A C 1
ATOM 890 O O . GLY A 1 107 ? 16.451 12.653 -33.795 1.00 92.12 107 GLY A O 1
ATOM 891 N N . ASN A 1 108 ? 14.955 10.979 -33.784 1.00 93.25 108 ASN A N 1
ATOM 892 C CA . ASN A 1 108 ? 13.855 11.797 -34.301 1.00 93.25 108 ASN A CA 1
ATOM 893 C C . ASN A 1 108 ? 13.275 12.720 -33.227 1.00 93.25 108 ASN A C 1
ATOM 895 O O . ASN A 1 108 ? 12.832 13.825 -33.527 1.00 93.25 108 ASN A O 1
ATOM 899 N N . ARG A 1 109 ? 13.268 12.264 -31.971 1.00 90.44 109 ARG A N 1
ATOM 900 C CA . ARG A 1 109 ? 12.774 13.043 -30.827 1.00 90.44 109 ARG A CA 1
ATOM 901 C C . ARG A 1 109 ? 13.876 13.814 -30.105 1.00 90.44 109 ARG A C 1
ATOM 903 O O . ARG A 1 109 ? 13.556 14.605 -29.225 1.00 90.44 109 ARG A O 1
ATOM 910 N N . LEU A 1 110 ? 15.144 13.581 -30.468 1.00 93.62 110 LEU A N 1
ATOM 911 C CA . LEU A 1 110 ? 16.334 14.129 -29.803 1.00 93.62 110 LEU A CA 1
ATOM 912 C C . LEU A 1 110 ? 16.269 13.949 -28.283 1.00 93.62 110 LEU A C 1
ATOM 914 O O . LEU A 1 110 ? 16.637 14.829 -27.504 1.00 93.62 110 LEU A O 1
ATOM 918 N N . ALA A 1 111 ? 15.745 12.802 -27.866 1.00 91.19 111 ALA A N 1
ATOM 919 C CA . ALA A 1 111 ? 15.481 12.505 -26.479 1.00 91.19 111 ALA A CA 1
ATOM 920 C C . ALA A 1 111 ? 15.731 11.030 -26.211 1.00 91.19 111 ALA A C 1
ATOM 922 O O . ALA A 1 111 ? 15.591 10.157 -27.071 1.00 91.19 111 ALA A O 1
ATOM 923 N N . TRP A 1 112 ? 16.063 10.751 -24.963 1.00 87.44 112 TRP A N 1
ATOM 924 C CA . TRP A 1 112 ? 15.996 9.398 -24.468 1.00 87.44 112 TRP A CA 1
ATOM 925 C C . TRP A 1 112 ? 14.543 8.996 -24.248 1.00 87.44 112 TRP A C 1
ATOM 927 O O . TRP A 1 112 ? 13.804 9.715 -23.575 1.00 87.44 112 TRP A O 1
ATOM 937 N N . LEU A 1 113 ? 14.148 7.841 -24.776 1.00 86.38 113 LEU A N 1
ATOM 938 C CA . LEU A 1 113 ? 12.810 7.321 -24.523 1.00 86.38 113 LEU A CA 1
ATOM 939 C C . LEU A 1 113 ? 12.671 6.772 -23.096 1.00 86.38 113 LEU A C 1
ATOM 941 O O . LEU A 1 113 ? 13.684 6.383 -22.503 1.00 86.38 113 LEU A O 1
ATOM 945 N N . PRO A 1 114 ? 11.436 6.743 -22.556 1.00 82.62 114 PRO A N 1
ATOM 946 C CA . PRO A 1 114 ? 11.177 6.263 -21.206 1.00 82.62 114 PRO A CA 1
ATOM 947 C C . PRO A 1 114 ? 11.722 4.854 -20.987 1.00 82.62 114 PRO A C 1
ATOM 949 O O . PRO A 1 114 ? 11.706 4.004 -21.884 1.00 82.62 114 PRO A O 1
ATOM 952 N N . GLU A 1 115 ? 12.224 4.612 -19.783 1.00 77.38 115 GLU A N 1
ATOM 953 C CA . GLU A 1 115 ? 12.710 3.305 -19.382 1.00 77.38 115 GLU A CA 1
ATOM 954 C C . GLU A 1 115 ? 11.560 2.319 -19.221 1.00 77.38 115 GLU A C 1
ATOM 956 O O . GLU A 1 115 ? 10.372 2.646 -19.205 1.00 77.38 115 GLU A O 1
ATOM 961 N N . ARG A 1 116 ? 11.925 1.050 -19.100 1.00 73.06 116 ARG A N 1
ATOM 962 C CA . ARG A 1 116 ? 10.962 -0.030 -18.932 1.00 73.06 116 ARG A CA 1
ATOM 963 C C . ARG A 1 116 ? 10.089 0.144 -17.680 1.00 73.06 116 ARG A C 1
ATOM 965 O O . ARG A 1 116 ? 8.938 -0.271 -17.694 1.00 73.06 116 ARG A O 1
ATOM 972 N N . SER A 1 117 ? 10.635 0.774 -16.637 1.00 72.75 117 SER A N 1
ATOM 973 C CA . SER A 1 117 ? 9.941 1.168 -15.402 1.00 72.75 117 SER A CA 1
ATOM 974 C C . SER A 1 117 ? 8.907 2.271 -15.596 1.00 72.75 117 SER A C 1
ATOM 976 O O . SER A 1 117 ? 7.992 2.396 -14.790 1.00 72.75 117 SER A O 1
ATOM 978 N N . ASP A 1 118 ? 9.067 3.073 -16.644 1.00 79.06 118 ASP A N 1
ATOM 979 C CA . ASP A 1 118 ? 8.276 4.282 -16.866 1.00 79.06 118 ASP A CA 1
ATOM 980 C C . ASP A 1 118 ? 7.013 3.978 -17.680 1.00 79.06 118 ASP A C 1
ATOM 982 O O . ASP A 1 118 ? 6.126 4.821 -17.822 1.00 79.06 118 ASP A O 1
ATOM 986 N N . HIS A 1 119 ? 6.927 2.764 -18.228 1.00 74.38 119 HIS A N 1
ATOM 987 C CA . HIS A 1 119 ? 5.762 2.301 -18.956 1.00 74.38 119 HIS A CA 1
ATOM 988 C C . HIS A 1 119 ? 4.715 1.764 -17.977 1.00 74.38 119 HIS A C 1
ATOM 990 O O . HIS A 1 119 ? 5.050 0.972 -17.090 1.00 74.38 119 HIS A O 1
ATOM 996 N N . PRO A 1 120 ? 3.435 2.146 -18.141 1.00 72.62 120 PRO A N 1
ATOM 997 C CA . PRO A 1 120 ? 2.368 1.543 -17.363 1.00 72.62 120 PRO A CA 1
ATOM 998 C C . PRO A 1 120 ? 2.333 0.048 -17.668 1.00 72.62 120 PRO A C 1
ATOM 1000 O O . PRO A 1 120 ? 2.443 -0.364 -18.826 1.00 72.62 120 PRO A O 1
ATOM 1003 N N . ILE A 1 121 ? 2.186 -0.772 -16.632 1.00 67.75 121 ILE A N 1
ATOM 1004 C CA . ILE A 1 121 ? 2.178 -2.215 -16.833 1.00 67.75 121 ILE A CA 1
ATOM 1005 C C . ILE A 1 121 ? 0.857 -2.592 -17.526 1.00 67.75 121 ILE A C 1
ATOM 1007 O O . ILE A 1 121 ? -0.207 -2.182 -17.046 1.00 67.75 121 ILE A O 1
ATOM 1011 N N . PRO A 1 122 ? 0.896 -3.314 -18.663 1.00 62.16 122 PRO A N 1
ATOM 1012 C CA . PRO A 1 122 ? -0.319 -3.717 -19.364 1.00 62.16 122 PRO A CA 1
ATOM 1013 C C . PRO A 1 122 ? -1.209 -4.597 -18.471 1.00 62.16 122 PRO A C 1
ATOM 1015 O O . PRO A 1 122 ? -0.705 -5.403 -17.686 1.00 62.16 122 PRO A O 1
ATOM 1018 N N . LYS A 1 123 ? -2.529 -4.391 -18.582 1.00 58.12 123 LYS A N 1
ATOM 1019 C CA . LYS A 1 123 ? -3.570 -5.159 -17.879 1.00 58.12 123 LYS A CA 1
ATOM 1020 C C . LYS A 1 123 ? -3.779 -6.533 -18.497 1.00 58.12 123 LYS A C 1
ATOM 1022 O O . LYS A 1 123 ? -3.720 -6.616 -19.744 1.00 58.12 123 LYS A O 1
#

pLDDT: mean 71.69, std 10.49, range [40.5, 93.62]

Radius of gyration: 56.52 Å; Cα contacts (8 Å, |Δi|>4): 40; chains: 1; bounding box: 85×34×150 Å

Secondary structure (DSSP, 8-state):
---TT--GGGGGS-----PPP--TTS-SSSHHHHHH-----------S-------------------HHHHH-SSSS--GGGGS-HHHHHHH----TTS--S--EETTTTEEPPPGGGSPPP-

Sequence (123 aa):
MAGAQSDPMKWSLPGWKIEQKYSNKVLIGNWEEERKQVKETNEVNSRTGRSKFRHPDGTVIRREGLPKEVLFGHHMTPASWYLVSTYDEFFNRRGNPLLPARRYWDGNRLAWLPERSDHPIPK

Organism: Erpetoichthys calabaricus (NCBI:txid27687)

Solvent-accessible surface area (backbone atoms only — not comparable to full-atom values): 8908 Å² total; per-residue (Å²): 135,85,67,94,79,77,58,82,66,64,83,76,52,97,67,89,81,84,73,89,85,77,61,78,84,47,94,57,87,68,29,67,63,67,68,63,61,72,77,84,70,92,68,74,81,79,70,94,78,76,87,74,80,76,73,79,85,74,76,79,74,79,73,82,69,84,59,64,64,73,79,67,49,87,66,76,86,78,57,81,71,76,79,56,52,74,66,54,26,67,76,69,66,60,64,70,84,90,49,67,70,77,56,50,79,38,80,92,73,74,39,70,49,71,42,54,86,71,50,82,80,84,132

InterPro domains:
  IPR037662 Cilia- and flagella-associated protein 68/107 [PTHR31180] (7-122)
  IPR054709 Cilia- and flagella-associated protein 107 [PF22595] (19-121)